Protein AF-A0A533YFS5-F1 (afdb_monomer_lite)

Sequence (156 aa):
MRLSAASTLSLLLALLLWGCVQDVYQQRAGTMKTYVRAFYDHLEADRVTAAVLENEQIEALARDMEAGIRRRAHQTATNQVDRDWMQVKSANETAAENWLALAKYFVLKKQYEQARGTYQRVLATYNGATYQTYTDRARIGLQDLDMILSPSKSPS

Secondary structure (DSSP, 8-state):
----HHHHHHHHHHHHHHHHHHHHHHHHHHHHHHHHHHHHHHHHTT-HHHHHHHHHHHHHHHHHHHHHHHHHTTTS-HHHHHHHHHHHHHHHHHHHHHHHHHHHHHHHTT-HHHHHHHHHHHHHHS-SGGGHHHHHHHHHHHHHHHHHHS------

Radius of gyration: 22.24 Å; chains: 1; bounding box: 40×33×92 Å

Structure (mmCIF, N/CA/C/O backbone):
data_AF-A0A533YFS5-F1
#
_entry.id   AF-A0A533YFS5-F1
#
loop_
_atom_site.group_PDB
_atom_site.id
_atom_site.type_symbol
_atom_site.label_atom_id
_atom_site.label_alt_id
_atom_site.label_comp_id
_atom_site.label_asym_id
_atom_site.label_entity_id
_atom_site.label_seq_id
_atom_site.pdbx_PDB_ins_code
_atom_site.Cartn_x
_atom_site.Cartn_y
_atom_site.Cartn_z
_atom_site.occupancy
_atom_site.B_iso_or_equiv
_atom_site.auth_seq_id
_atom_site.auth_comp_id
_atom_site.auth_asym_id
_atom_site.auth_atom_id
_atom_site.pdbx_PDB_model_num
ATOM 1 N N . MET A 1 1 ? 19.090 25.697 -47.382 1.00 44.78 1 MET A N 1
ATOM 2 C CA . MET A 1 1 ? 19.496 24.321 -47.013 1.00 44.78 1 MET A CA 1
ATOM 3 C C . MET A 1 1 ? 18.367 23.375 -47.395 1.00 44.78 1 MET A C 1
ATOM 5 O O . MET A 1 1 ? 17.289 23.499 -46.833 1.00 44.78 1 MET A O 1
ATOM 9 N N . ARG A 1 2 ? 18.555 22.510 -48.402 1.00 47.62 2 ARG A N 1
ATOM 10 C CA . ARG A 1 2 ? 17.566 21.480 -48.767 1.00 47.62 2 ARG A CA 1
ATOM 11 C C . ARG A 1 2 ? 17.894 20.222 -47.965 1.00 47.62 2 ARG A C 1
ATOM 13 O O . ARG A 1 2 ? 18.932 19.614 -48.200 1.00 47.62 2 ARG A O 1
ATOM 20 N N . LEU A 1 3 ? 17.058 19.890 -46.983 1.00 53.78 3 LEU A N 1
ATOM 21 C CA . LEU A 1 3 ? 17.146 18.611 -46.278 1.00 53.78 3 LEU A CA 1
ATOM 22 C C . LEU A 1 3 ? 16.853 17.493 -47.285 1.00 53.78 3 LEU A C 1
ATOM 24 O O . LEU A 1 3 ? 15.874 17.571 -48.026 1.00 53.78 3 LEU A O 1
ATOM 28 N N . SER A 1 4 ? 17.732 16.493 -47.358 1.00 57.75 4 SER A N 1
ATOM 29 C CA . SER A 1 4 ? 17.532 15.348 -48.250 1.00 57.75 4 SER A CA 1
ATOM 30 C C . SER A 1 4 ? 16.346 14.502 -47.772 1.00 57.75 4 SER A C 1
ATOM 32 O O . SER A 1 4 ? 16.077 14.451 -46.570 1.00 57.75 4 SER A O 1
ATOM 34 N N . ALA A 1 5 ? 15.667 13.800 -48.685 1.00 59.38 5 ALA A N 1
ATOM 35 C CA . ALA A 1 5 ? 14.544 12.917 -48.347 1.00 59.38 5 ALA A CA 1
ATOM 36 C C . ALA A 1 5 ? 14.919 11.851 -47.291 1.00 59.38 5 ALA A C 1
ATOM 38 O O . ALA A 1 5 ? 14.101 11.486 -46.447 1.00 59.38 5 ALA A O 1
ATOM 39 N N . ALA A 1 6 ? 16.182 11.411 -47.288 1.00 58.97 6 ALA A N 1
ATOM 40 C CA . ALA A 1 6 ? 16.728 10.504 -46.281 1.00 58.97 6 ALA A CA 1
ATOM 41 C C . ALA A 1 6 ? 16.848 11.169 -44.897 1.00 58.97 6 ALA A C 1
ATOM 43 O O . ALA A 1 6 ? 16.564 10.546 -43.879 1.00 58.97 6 ALA A O 1
ATOM 44 N N . SER A 1 7 ? 17.203 12.456 -44.848 1.00 60.34 7 SER A N 1
ATOM 45 C CA . SER A 1 7 ? 17.297 13.232 -43.604 1.00 60.34 7 SER A CA 1
ATOM 46 C C . SER A 1 7 ? 15.920 13.512 -42.992 1.00 60.34 7 SER A C 1
ATOM 48 O O . SER A 1 7 ? 15.777 13.475 -41.774 1.00 60.34 7 SER A O 1
ATOM 50 N N . THR A 1 8 ? 14.894 13.746 -43.818 1.00 61.00 8 THR A N 1
ATOM 51 C CA . THR A 1 8 ? 13.507 13.910 -43.349 1.00 61.00 8 THR A CA 1
ATOM 52 C C . THR A 1 8 ? 12.898 12.597 -42.860 1.00 61.00 8 THR A C 1
ATOM 54 O O . THR A 1 8 ? 12.193 12.597 -41.854 1.00 61.00 8 THR A O 1
ATOM 57 N N . LEU A 1 9 ? 13.207 11.471 -43.516 1.00 60.56 9 LEU A N 1
ATOM 58 C CA . LEU A 1 9 ? 12.701 10.152 -43.128 1.00 60.56 9 LEU A CA 1
ATOM 59 C C . LEU A 1 9 ? 13.298 9.684 -41.789 1.00 60.56 9 LEU A C 1
ATOM 61 O O . LEU A 1 9 ? 12.562 9.210 -40.928 1.00 60.56 9 LEU A O 1
ATOM 65 N N . SER A 1 10 ? 14.599 9.898 -41.570 1.00 63.56 10 SER A N 1
ATOM 66 C CA . SER A 1 10 ? 15.263 9.577 -40.297 1.00 63.56 10 SER A CA 1
ATOM 67 C C . SER A 1 10 ? 14.766 10.434 -39.129 1.00 63.56 10 SER A C 1
ATOM 69 O O . SER A 1 10 ? 14.645 9.936 -38.012 1.00 63.56 10 SER A O 1
ATOM 71 N N . LEU A 1 11 ? 14.437 11.709 -39.373 1.00 64.44 11 LEU A N 1
ATOM 72 C CA . LEU A 1 11 ? 13.893 12.601 -38.344 1.00 64.44 11 LEU A CA 1
ATOM 73 C C . LEU A 1 11 ? 12.454 12.215 -37.957 1.00 64.44 11 LEU A C 1
ATOM 75 O O . LEU A 1 11 ? 12.116 12.207 -36.776 1.00 64.44 11 LEU A O 1
ATOM 79 N N . LEU A 1 12 ? 11.628 11.835 -38.938 1.00 62.66 12 LEU A N 1
ATOM 80 C CA . LEU A 1 12 ? 10.276 11.314 -38.704 1.00 62.66 12 LEU A CA 1
ATOM 81 C C . LEU A 1 12 ? 10.302 9.981 -37.944 1.00 62.66 12 LEU A C 1
ATOM 83 O O . LEU A 1 12 ? 9.519 9.794 -37.017 1.00 62.66 12 LEU A O 1
ATOM 87 N N . LEU A 1 13 ? 11.237 9.083 -38.272 1.00 60.00 13 LEU A N 1
ATOM 88 C CA . LEU A 1 13 ? 11.389 7.805 -37.573 1.00 60.00 13 LEU A CA 1
ATOM 89 C C . LEU A 1 13 ? 11.838 7.996 -36.111 1.00 60.00 13 LEU A C 1
ATOM 91 O O . LEU A 1 13 ? 11.324 7.328 -35.218 1.00 60.00 13 LEU A O 1
ATOM 95 N N . ALA A 1 14 ? 12.739 8.950 -35.847 1.00 60.88 14 ALA A N 1
ATOM 96 C CA . ALA A 1 14 ? 13.170 9.289 -34.489 1.00 60.88 14 ALA A CA 1
ATOM 97 C C . ALA A 1 14 ? 12.036 9.899 -33.637 1.00 60.88 14 ALA A C 1
ATOM 99 O O . ALA A 1 14 ? 11.909 9.568 -32.458 1.00 60.88 14 ALA A O 1
ATOM 100 N N . LEU A 1 15 ? 11.178 10.736 -34.234 1.00 59.28 15 LEU A N 1
ATOM 101 C CA . LEU A 1 15 ? 10.013 11.325 -33.558 1.00 59.28 15 LEU A CA 1
ATOM 102 C C . LEU A 1 15 ? 8.929 10.282 -33.237 1.00 59.28 15 LEU A C 1
ATOM 104 O O . LEU A 1 15 ? 8.324 10.343 -32.167 1.00 59.28 15 LEU A O 1
ATOM 108 N N . LEU A 1 16 ? 8.720 9.293 -34.113 1.00 57.00 16 LEU A N 1
ATOM 109 C CA . LEU A 1 16 ? 7.771 8.198 -33.875 1.00 57.00 16 LEU A CA 1
ATOM 110 C C . LEU A 1 16 ? 8.232 7.259 -32.744 1.00 57.00 16 LEU A C 1
ATOM 112 O O . LEU A 1 16 ? 7.410 6.809 -31.950 1.00 57.00 16 LEU A O 1
ATOM 116 N N . LEU A 1 17 ? 9.540 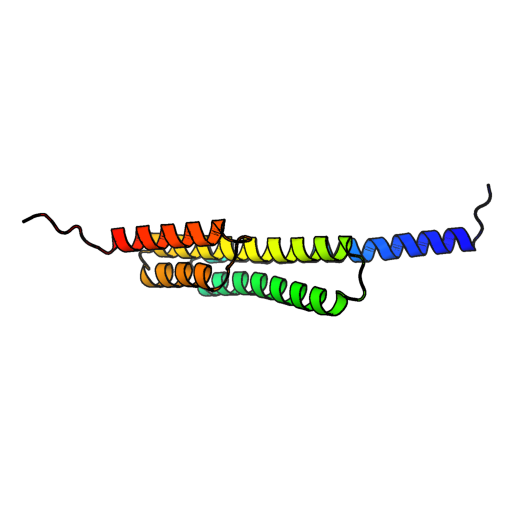7.013 -32.612 1.00 53.28 17 LEU A N 1
ATOM 117 C CA . LEU A 1 17 ? 10.096 6.160 -31.551 1.00 53.28 17 LEU A CA 1
ATOM 118 C C . LEU A 1 17 ? 10.106 6.837 -30.168 1.00 53.28 17 LEU A C 1
ATOM 120 O O . LEU A 1 17 ? 9.963 6.154 -29.153 1.00 53.28 17 LEU A O 1
ATOM 124 N N . TRP A 1 18 ? 10.227 8.169 -30.103 1.00 53.16 18 TRP A N 1
ATOM 125 C CA . TRP A 1 18 ? 10.096 8.921 -28.845 1.00 53.16 18 TRP A CA 1
ATOM 126 C C . TRP A 1 18 ? 8.660 8.951 -28.307 1.00 53.16 18 TRP A C 1
ATOM 128 O O . TRP A 1 18 ? 8.470 8.917 -27.090 1.00 53.16 18 TRP A O 1
ATOM 138 N N . GLY A 1 19 ? 7.657 8.923 -29.189 1.00 53.88 19 GLY A N 1
ATOM 139 C CA . GLY A 1 19 ? 6.249 8.817 -28.796 1.00 53.88 19 GLY A CA 1
ATOM 140 C C . GLY A 1 19 ? 5.931 7.529 -28.027 1.00 53.88 19 GLY A C 1
ATOM 141 O O . GLY A 1 19 ? 5.200 7.575 -27.041 1.00 53.88 19 GLY A O 1
ATOM 142 N N . CYS A 1 20 ? 6.538 6.396 -28.400 1.00 56.81 20 CYS A N 1
ATOM 143 C CA . CYS A 1 20 ? 6.233 5.094 -27.791 1.00 56.81 20 CYS A CA 1
ATOM 144 C C . CYS A 1 20 ? 6.704 4.942 -26.333 1.00 56.81 20 CYS A C 1
ATOM 146 O O . CYS A 1 20 ? 6.057 4.245 -25.556 1.00 56.81 20 CYS A O 1
ATOM 148 N N . VAL A 1 21 ? 7.818 5.562 -25.928 1.00 57.66 21 VAL A N 1
ATOM 149 C CA . VAL A 1 21 ? 8.335 5.420 -24.547 1.00 57.66 21 VAL A CA 1
ATOM 150 C C . VAL A 1 21 ? 7.561 6.299 -23.566 1.00 57.66 21 VAL A C 1
ATOM 152 O O . VAL A 1 21 ? 7.263 5.876 -22.449 1.00 57.66 21 VAL A O 1
ATOM 155 N N . GLN A 1 22 ? 7.214 7.518 -23.980 1.00 61.44 22 GLN A N 1
ATOM 156 C CA . GLN A 1 22 ? 6.464 8.449 -23.140 1.00 61.44 22 GLN A CA 1
ATOM 157 C C . GLN A 1 22 ? 5.026 7.962 -22.904 1.00 61.44 22 GLN A C 1
ATOM 159 O O . GLN A 1 22 ? 4.492 8.142 -21.808 1.00 61.44 22 GLN A O 1
ATOM 164 N N . ASP A 1 23 ? 4.452 7.274 -23.890 1.00 76.81 23 ASP A N 1
ATOM 165 C CA . ASP A 1 23 ? 3.136 6.643 -23.808 1.00 76.81 23 ASP A CA 1
ATOM 166 C C . ASP A 1 23 ? 3.072 5.564 -22.713 1.00 76.81 23 ASP A C 1
ATOM 168 O O . ASP A 1 23 ? 2.222 5.620 -21.826 1.00 76.81 23 ASP A O 1
ATOM 172 N N . VAL A 1 24 ? 4.059 4.660 -22.654 1.00 83.06 24 VAL A N 1
ATOM 173 C CA . VAL A 1 24 ? 4.101 3.591 -21.634 1.00 83.06 24 VAL A CA 1
ATOM 174 C C . VAL A 1 24 ? 4.145 4.153 -20.210 1.00 83.06 24 VAL A C 1
ATOM 176 O O . VAL A 1 24 ? 3.503 3.623 -19.299 1.00 83.06 24 VAL A O 1
ATOM 179 N N . TYR A 1 25 ? 4.893 5.235 -19.990 1.00 84.56 25 TYR A N 1
ATOM 180 C CA . TYR A 1 25 ? 4.975 5.854 -18.671 1.00 84.56 25 TYR A CA 1
ATOM 181 C C . TYR A 1 25 ? 3.659 6.492 -18.232 1.00 84.56 25 TYR A C 1
ATOM 183 O O . TYR A 1 25 ? 3.250 6.307 -17.082 1.00 84.56 25 TYR A O 1
ATOM 191 N N . GLN A 1 26 ? 2.986 7.195 -19.145 1.00 86.75 26 GLN A N 1
ATOM 192 C CA . GLN A 1 26 ? 1.671 7.786 -18.899 1.00 86.75 26 GLN A CA 1
ATOM 193 C C . GLN A 1 26 ? 0.607 6.707 -18.691 1.00 86.75 26 GLN A C 1
ATOM 195 O O . GLN A 1 26 ? -0.190 6.804 -17.759 1.00 86.75 26 GLN A O 1
ATOM 200 N N . GLN A 1 27 ? 0.644 5.635 -19.481 1.00 91.19 27 GLN A N 1
ATOM 201 C CA . GLN A 1 27 ? -0.264 4.501 -19.347 1.00 91.19 27 GLN A CA 1
ATOM 202 C C . GLN A 1 27 ? -0.156 3.844 -17.965 1.00 91.19 27 GLN A C 1
ATOM 204 O O . GLN A 1 27 ? -1.174 3.588 -17.319 1.00 91.19 27 GLN A O 1
ATOM 209 N N . ARG A 1 28 ? 1.065 3.599 -17.474 1.00 92.06 28 ARG A N 1
ATOM 210 C CA . ARG A 1 28 ? 1.291 3.017 -16.139 1.00 92.06 28 ARG A CA 1
ATOM 211 C C . ARG A 1 28 ? 0.802 3.934 -15.025 1.00 92.06 28 ARG A C 1
ATOM 213 O O . ARG A 1 28 ? 0.112 3.470 -14.122 1.00 92.06 28 ARG A O 1
ATOM 220 N N . ALA A 1 29 ? 1.099 5.231 -15.115 1.00 92.12 29 ALA A N 1
ATOM 221 C CA . ALA A 1 29 ? 0.607 6.213 -14.153 1.00 92.12 29 ALA A CA 1
ATOM 222 C C . ALA A 1 29 ? -0.932 6.298 -14.160 1.00 92.12 29 ALA A C 1
ATOM 224 O O . ALA A 1 29 ? -1.553 6.345 -13.100 1.00 92.12 29 ALA A O 1
ATOM 225 N N . GLY A 1 30 ? -1.556 6.254 -15.341 1.00 93.88 30 GLY A N 1
ATOM 226 C CA . GLY A 1 30 ? -3.012 6.223 -15.497 1.00 93.88 30 GLY A CA 1
ATOM 227 C C . GLY A 1 30 ? -3.649 4.949 -14.934 1.00 93.88 30 GLY A C 1
ATOM 228 O O . GLY A 1 30 ? -4.672 5.017 -14.252 1.00 93.88 30 GLY A O 1
ATOM 229 N N . THR A 1 31 ? -3.011 3.798 -15.150 1.00 94.62 31 THR A N 1
ATOM 230 C CA . THR A 1 31 ? -3.445 2.506 -14.595 1.00 94.62 31 THR A CA 1
ATOM 231 C C . THR A 1 31 ? -3.382 2.530 -13.070 1.00 94.62 31 THR A C 1
ATOM 233 O O . THR A 1 31 ? -4.381 2.270 -12.406 1.00 94.62 31 THR A O 1
ATOM 236 N N . MET A 1 32 ? -2.250 2.958 -12.504 1.00 96.19 32 MET A N 1
ATOM 237 C CA . MET A 1 32 ? -2.088 3.114 -11.057 1.00 96.19 32 MET A CA 1
ATOM 238 C C . MET A 1 32 ? -3.131 4.072 -10.469 1.00 96.19 32 MET A C 1
ATOM 240 O O . MET A 1 32 ? -3.765 3.748 -9.471 1.00 96.19 32 MET A O 1
ATOM 244 N N . LYS A 1 33 ? -3.379 5.220 -11.114 1.00 97.00 33 LYS A N 1
ATOM 245 C CA . LYS A 1 33 ? -4.419 6.171 -10.690 1.00 97.00 33 LYS A CA 1
ATOM 246 C C . LYS A 1 33 ? -5.814 5.539 -10.669 1.00 97.00 33 LYS A C 1
ATOM 248 O O . LYS A 1 33 ? -6.609 5.868 -9.792 1.00 97.00 33 LYS A O 1
ATOM 253 N N . THR A 1 34 ? -6.108 4.655 -11.620 1.00 98.00 34 THR A N 1
ATOM 254 C CA . THR A 1 34 ? -7.388 3.936 -11.685 1.00 98.00 34 THR A CA 1
ATOM 255 C C . THR A 1 34 ? -7.548 3.009 -10.484 1.00 98.00 34 THR A C 1
ATOM 257 O O . THR A 1 34 ? -8.555 3.110 -9.788 1.00 98.00 34 THR A O 1
ATOM 260 N N . TYR A 1 35 ? -6.530 2.199 -10.178 1.00 98.31 35 TYR A N 1
ATOM 261 C CA . TYR A 1 35 ? -6.548 1.310 -9.013 1.00 98.31 35 TYR A CA 1
ATOM 262 C C . TYR A 1 35 ? -6.598 2.072 -7.686 1.00 98.31 35 TYR A C 1
ATOM 264 O O . TYR A 1 35 ? -7.362 1.705 -6.803 1.00 98.31 35 TYR A O 1
ATOM 272 N N . VAL A 1 36 ? -5.864 3.183 -7.546 1.00 98.50 36 VAL A N 1
ATOM 273 C CA . VAL A 1 36 ? -5.939 4.031 -6.341 1.00 98.50 36 VAL A CA 1
ATOM 274 C C . VAL A 1 36 ? -7.345 4.587 -6.147 1.00 98.50 36 VAL A C 1
ATOM 276 O O . VAL A 1 36 ? -7.872 4.563 -5.039 1.00 98.50 36 VAL A O 1
ATOM 279 N N . ARG A 1 37 ? -7.975 5.078 -7.218 1.00 98.56 37 ARG A N 1
ATOM 280 C CA . ARG A 1 37 ? -9.348 5.576 -7.134 1.00 98.56 37 ARG A CA 1
ATOM 281 C C . ARG A 1 37 ? -10.312 4.465 -6.720 1.00 98.56 37 ARG A C 1
ATOM 283 O O . ARG A 1 37 ? -11.065 4.654 -5.774 1.00 98.56 37 ARG A O 1
ATOM 290 N N . ALA A 1 38 ? -10.249 3.313 -7.385 1.00 98.62 38 ALA A N 1
ATOM 291 C CA . ALA A 1 38 ? -11.102 2.170 -7.071 1.00 98.62 38 ALA A CA 1
ATOM 292 C C . ALA A 1 38 ? -10.885 1.664 -5.633 1.00 98.62 38 ALA A C 1
ATOM 294 O O . ALA A 1 38 ? -11.853 1.354 -4.943 1.00 98.62 38 ALA A O 1
ATOM 295 N N . PHE A 1 39 ? -9.638 1.660 -5.149 1.00 98.81 39 PHE A N 1
ATOM 296 C CA . PHE A 1 39 ? -9.296 1.337 -3.765 1.00 98.81 39 PHE A CA 1
ATOM 297 C C . PHE A 1 39 ? -10.073 2.210 -2.773 1.00 98.81 39 PHE A C 1
ATOM 299 O O . PHE A 1 39 ? -10.755 1.677 -1.895 1.00 98.81 39 PHE A O 1
ATOM 306 N N . TYR A 1 40 ? -9.996 3.537 -2.917 1.00 98.62 40 TYR A N 1
ATOM 307 C CA . TYR A 1 40 ? -10.678 4.457 -2.005 1.00 98.62 40 TYR A CA 1
ATOM 308 C C . TYR A 1 40 ? -12.202 4.391 -2.163 1.00 98.62 40 TYR A C 1
ATOM 310 O O . TYR A 1 40 ? -12.891 4.289 -1.150 1.00 98.62 40 TYR A O 1
ATOM 318 N N . ASP A 1 41 ? -12.720 4.317 -3.394 1.00 98.69 41 ASP A N 1
ATOM 319 C CA . ASP A 1 41 ? -14.157 4.155 -3.661 1.00 98.69 41 ASP A CA 1
ATOM 320 C C . ASP A 1 41 ? -14.708 2.872 -2.990 1.00 98.69 41 ASP A C 1
ATOM 322 O O . ASP A 1 41 ? -15.806 2.856 -2.426 1.00 98.69 41 ASP A O 1
ATOM 326 N N . HIS A 1 42 ? -13.946 1.772 -3.009 1.00 98.69 42 HIS A N 1
ATOM 327 C CA . HIS A 1 42 ? -14.314 0.527 -2.332 1.00 98.69 42 HIS A CA 1
ATOM 328 C C . HIS A 1 42 ? -14.209 0.612 -0.813 1.00 98.69 42 HIS A C 1
ATOM 330 O O . HIS A 1 42 ? -15.081 0.080 -0.124 1.00 98.69 42 HIS A O 1
ATOM 336 N N . LEU A 1 43 ? -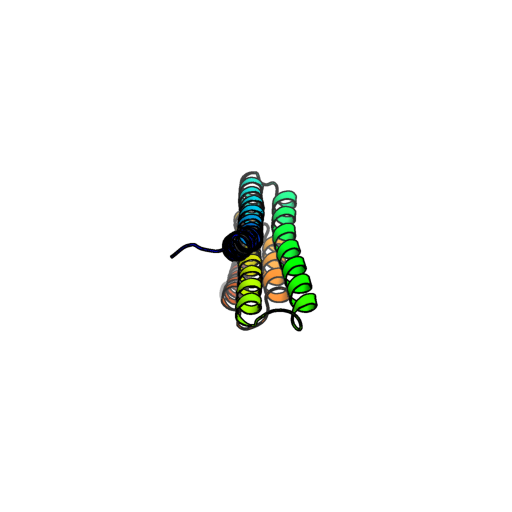13.177 1.271 -0.287 1.00 97.75 43 LEU A N 1
ATOM 337 C CA . LEU A 1 43 ? -12.997 1.431 1.153 1.00 97.75 43 LEU A CA 1
ATOM 338 C C . LEU A 1 43 ? -14.108 2.296 1.765 1.00 97.75 43 LEU A C 1
ATOM 340 O O . LEU A 1 43 ? -14.654 1.940 2.807 1.00 97.75 43 LEU A O 1
ATOM 344 N N . GLU A 1 44 ? -14.496 3.378 1.085 1.00 97.75 44 GLU A N 1
ATOM 345 C CA . GLU A 1 44 ? -15.623 4.239 1.469 1.00 97.75 44 GLU A CA 1
ATOM 346 C C . GLU A 1 44 ? -16.965 3.494 1.443 1.00 97.75 44 GLU A C 1
ATOM 348 O O . GLU A 1 44 ? -17.836 3.747 2.273 1.00 97.75 44 GLU A O 1
ATOM 353 N N . ALA A 1 45 ? -17.117 2.531 0.531 1.00 98.38 45 ALA A N 1
ATOM 354 C CA . ALA A 1 45 ? -18.299 1.678 0.426 1.00 98.38 45 ALA A CA 1
ATOM 355 C C . ALA A 1 45 ? -18.267 0.438 1.347 1.00 98.38 45 ALA A C 1
ATOM 357 O O . ALA A 1 45 ? -19.073 -0.475 1.151 1.00 98.38 45 ALA A O 1
ATOM 358 N N . ASP A 1 46 ? -17.331 0.361 2.303 1.00 98.25 46 ASP A N 1
ATOM 359 C CA . ASP A 1 46 ? -17.097 -0.792 3.189 1.00 98.25 46 ASP A CA 1
ATOM 360 C C . ASP A 1 46 ? -16.831 -2.125 2.433 1.00 98.25 46 ASP A C 1
ATOM 362 O O . ASP A 1 46 ? -16.981 -3.223 2.975 1.00 98.25 46 ASP A O 1
ATOM 366 N N . ARG A 1 47 ? -16.377 -2.061 1.173 1.00 98.62 47 ARG A N 1
ATOM 367 C CA . ARG A 1 47 ? -16.032 -3.221 0.326 1.00 98.62 47 ARG A CA 1
ATOM 368 C C . ARG A 1 47 ? -14.554 -3.577 0.459 1.00 98.62 47 ARG A C 1
ATOM 370 O O . ARG A 1 47 ? -13.793 -3.539 -0.506 1.00 98.62 47 ARG A O 1
ATOM 377 N N . VAL A 1 48 ? -14.162 -3.964 1.669 1.00 98.50 48 VAL A N 1
ATOM 378 C CA . VAL A 1 48 ? -12.764 -4.224 2.053 1.00 98.50 48 VAL A CA 1
ATOM 379 C C . VAL A 1 48 ? -12.047 -5.186 1.102 1.00 98.50 48 VAL A C 1
ATOM 381 O O . VAL A 1 48 ? -10.952 -4.879 0.650 1.00 98.50 48 VAL A O 1
ATOM 384 N N . THR A 1 49 ? -12.651 -6.325 0.755 1.00 98.38 49 THR A N 1
ATOM 385 C CA . THR A 1 49 ? -12.018 -7.309 -0.142 1.00 98.38 49 THR A CA 1
ATOM 386 C C . THR A 1 49 ? -11.732 -6.737 -1.529 1.00 98.38 49 THR A C 1
ATOM 388 O O . THR A 1 49 ? -10.693 -7.036 -2.109 1.00 98.38 49 THR A O 1
ATOM 391 N N . ALA A 1 50 ? -12.625 -5.892 -2.051 1.00 98.62 50 ALA A N 1
ATOM 392 C CA . ALA A 1 50 ? -12.410 -5.242 -3.336 1.00 98.62 50 ALA A CA 1
ATOM 393 C C . ALA A 1 50 ? -11.281 -4.205 -3.234 1.00 98.62 50 ALA A C 1
ATOM 395 O O . ALA A 1 50 ? -10.384 -4.211 -4.066 1.00 98.62 50 ALA A O 1
ATOM 396 N N . ALA A 1 51 ? -11.251 -3.397 -2.167 1.00 98.75 51 ALA A N 1
ATOM 397 C CA . ALA A 1 51 ? -10.147 -2.466 -1.924 1.00 98.75 51 ALA A CA 1
ATOM 398 C C . ALA A 1 51 ? -8.791 -3.198 -1.833 1.00 98.75 51 ALA A C 1
ATOM 400 O O . ALA A 1 51 ? -7.836 -2.823 -2.505 1.00 98.75 51 ALA A O 1
ATOM 401 N N . VAL A 1 52 ? -8.711 -4.290 -1.066 1.00 98.75 52 VAL A N 1
ATOM 402 C CA . VAL A 1 52 ? -7.512 -5.146 -0.974 1.00 98.75 52 VAL A CA 1
ATOM 403 C C . VAL A 1 52 ? -7.038 -5.574 -2.366 1.00 98.75 52 VAL A C 1
ATOM 405 O O . VAL A 1 52 ? -5.864 -5.386 -2.683 1.00 98.75 52 VAL A O 1
ATOM 408 N N . LEU A 1 53 ? -7.950 -6.077 -3.205 1.00 98.69 53 LEU A N 1
ATOM 409 C CA . LEU A 1 53 ? -7.629 -6.527 -4.559 1.00 98.69 53 LEU A CA 1
ATOM 410 C C . LEU A 1 53 ? -7.065 -5.393 -5.427 1.00 98.69 53 LEU A C 1
ATOM 412 O O . LEU A 1 53 ? -6.051 -5.594 -6.092 1.00 98.69 53 LEU A O 1
ATOM 416 N N . GLU A 1 54 ? -7.668 -4.202 -5.398 1.00 98.69 54 GLU A N 1
ATOM 417 C CA . GLU A 1 54 ? -7.165 -3.049 -6.161 1.00 98.69 54 GLU A CA 1
ATOM 418 C C . GLU A 1 54 ? -5.740 -2.665 -5.740 1.00 98.69 54 GLU A C 1
ATOM 420 O O . GLU A 1 54 ? -4.894 -2.351 -6.581 1.00 98.69 54 GLU A O 1
ATOM 425 N N . ASN A 1 55 ? -5.423 -2.749 -4.445 1.00 98.75 55 ASN A N 1
ATOM 426 C CA . ASN A 1 55 ? -4.069 -2.463 -3.982 1.00 98.75 55 ASN A CA 1
ATOM 427 C C . ASN A 1 55 ? -3.059 -3.545 -4.395 1.00 98.75 55 ASN A C 1
ATOM 429 O O . ASN A 1 55 ? -1.920 -3.241 -4.752 1.00 98.75 55 ASN A O 1
ATOM 433 N N . GLU A 1 56 ? -3.476 -4.811 -4.400 1.00 98.62 56 GLU A N 1
ATOM 434 C CA . GLU A 1 56 ? -2.655 -5.917 -4.900 1.00 98.62 56 GLU A CA 1
ATOM 435 C C . GLU A 1 56 ? -2.357 -5.784 -6.402 1.00 98.62 56 GLU A C 1
ATOM 437 O O . GLU A 1 56 ? -1.267 -6.177 -6.830 1.00 98.62 56 GLU A O 1
ATOM 442 N N . GLN A 1 57 ? -3.254 -5.174 -7.191 1.00 98.62 57 GLN A N 1
ATOM 443 C CA . GLN A 1 57 ? -2.983 -4.847 -8.598 1.00 98.62 57 GLN A CA 1
ATOM 444 C C . GLN A 1 57 ? -1.883 -3.787 -8.752 1.00 98.62 57 GLN A C 1
ATOM 446 O O . GLN A 1 57 ? -1.071 -3.874 -9.676 1.00 98.62 57 GLN A O 1
ATOM 451 N N . ILE A 1 58 ? -1.791 -2.818 -7.835 1.00 98.56 58 ILE A N 1
ATOM 452 C CA . ILE A 1 58 ? -0.689 -1.840 -7.821 1.00 98.56 58 ILE A CA 1
ATOM 453 C C . ILE A 1 58 ? 0.640 -2.543 -7.514 1.00 98.56 58 ILE A C 1
ATOM 455 O O . ILE A 1 58 ? 1.636 -2.313 -8.203 1.00 98.56 58 ILE A O 1
ATOM 459 N N . GLU A 1 59 ? 0.660 -3.448 -6.532 1.00 98.38 59 GLU A N 1
ATOM 460 C CA . GLU A 1 59 ? 1.858 -4.242 -6.232 1.00 98.38 59 GLU A CA 1
ATOM 461 C C . GLU A 1 59 ? 2.239 -5.175 -7.395 1.00 98.38 59 GLU A C 1
ATOM 463 O O . GLU A 1 59 ? 3.423 -5.369 -7.675 1.00 98.38 59 GLU A O 1
ATOM 468 N N . ALA A 1 60 ? 1.258 -5.752 -8.097 1.00 98.19 60 ALA A N 1
ATOM 469 C CA . ALA A 1 60 ? 1.500 -6.575 -9.280 1.00 98.19 60 ALA A CA 1
ATOM 470 C C . ALA A 1 60 ? 2.134 -5.752 -10.408 1.00 98.19 60 ALA A C 1
ATOM 472 O O . ALA A 1 60 ? 3.151 -6.165 -10.965 1.00 98.19 60 ALA A O 1
ATOM 473 N N . LEU A 1 61 ? 1.616 -4.546 -10.658 1.00 97.12 61 LEU A N 1
ATOM 474 C CA . LEU A 1 61 ? 2.198 -3.610 -11.615 1.00 97.12 61 LEU A CA 1
ATOM 475 C C . LEU A 1 61 ? 3.657 -3.271 -11.261 1.00 97.12 61 LEU A C 1
ATOM 477 O O . LEU A 1 61 ? 4.513 -3.246 -12.147 1.00 97.12 61 LEU A O 1
ATOM 481 N N . ALA A 1 62 ? 3.966 -3.052 -9.978 1.00 96.94 62 ALA A N 1
ATOM 482 C CA . ALA A 1 62 ? 5.334 -2.812 -9.517 1.00 96.94 62 ALA A CA 1
ATOM 483 C C . ALA A 1 62 ? 6.265 -4.003 -9.807 1.00 96.94 62 ALA A C 1
ATOM 485 O O . ALA A 1 62 ? 7.351 -3.814 -10.364 1.00 96.94 62 ALA A O 1
ATOM 486 N N . ARG A 1 63 ? 5.818 -5.229 -9.498 1.00 96.75 63 ARG A N 1
ATOM 487 C CA . ARG A 1 63 ? 6.568 -6.470 -9.764 1.00 96.75 63 ARG A CA 1
ATOM 488 C C . ARG A 1 63 ? 6.815 -6.690 -11.256 1.00 96.75 63 ARG A C 1
ATOM 490 O O . ARG A 1 63 ? 7.930 -7.039 -11.645 1.00 96.75 63 ARG A O 1
ATOM 497 N N . ASP A 1 64 ? 5.816 -6.436 -12.097 1.00 95.31 64 ASP A N 1
ATOM 498 C CA . ASP A 1 64 ? 5.940 -6.578 -13.551 1.00 95.31 64 ASP A CA 1
ATOM 499 C C . ASP A 1 64 ? 6.942 -5.579 -14.138 1.00 95.31 64 ASP A C 1
ATOM 501 O O . ASP A 1 64 ? 7.769 -5.934 -14.990 1.00 95.31 64 ASP A O 1
ATOM 505 N N . MET A 1 65 ? 6.910 -4.331 -13.658 1.00 93.94 65 MET A N 1
ATOM 506 C CA . MET A 1 65 ? 7.890 -3.312 -14.031 1.00 93.94 65 MET A CA 1
ATOM 507 C C . MET A 1 65 ? 9.302 -3.731 -13.620 1.00 93.94 65 MET A C 1
ATOM 509 O O . MET A 1 65 ? 10.201 -3.722 -14.462 1.00 93.94 65 MET A O 1
ATOM 513 N N . GLU A 1 66 ? 9.493 -4.166 -12.375 1.00 94.38 66 GLU A N 1
ATOM 514 C CA . GLU A 1 66 ? 10.782 -4.637 -11.867 1.00 94.38 66 GLU A CA 1
ATOM 515 C C . GLU A 1 66 ? 11.332 -5.819 -12.683 1.00 94.38 66 GLU A C 1
ATOM 517 O O . GLU A 1 66 ? 12.485 -5.795 -13.129 1.00 94.38 66 GLU A O 1
ATOM 522 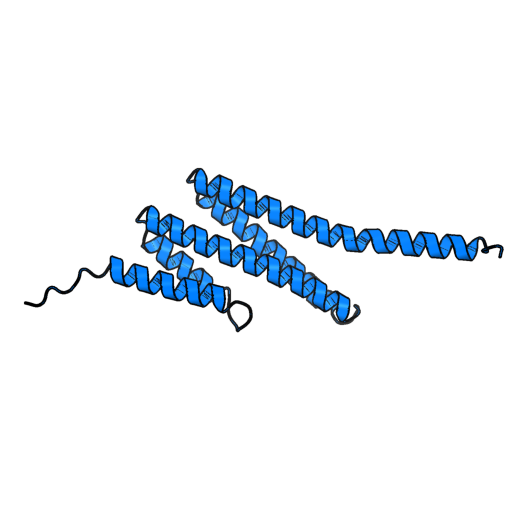N N . ALA A 1 67 ? 10.505 -6.831 -12.951 1.00 93.44 67 ALA A N 1
ATOM 523 C CA . ALA A 1 67 ? 10.884 -7.969 -13.786 1.00 93.44 67 ALA A CA 1
ATOM 524 C C . ALA A 1 67 ? 11.240 -7.533 -15.219 1.00 93.44 67 ALA A C 1
ATOM 526 O O . ALA A 1 67 ? 12.132 -8.101 -15.858 1.00 93.44 67 ALA A O 1
ATOM 527 N N . GLY A 1 68 ? 10.557 -6.515 -15.748 1.00 90.75 68 GLY A N 1
ATOM 528 C CA . GLY A 1 68 ? 10.882 -5.890 -17.028 1.00 90.75 68 GLY A CA 1
ATOM 529 C C . GLY A 1 68 ? 12.247 -5.199 -17.029 1.00 90.75 68 GLY A C 1
ATOM 530 O O . GLY A 1 68 ? 13.016 -5.389 -17.972 1.00 90.75 68 GLY A O 1
ATOM 531 N N . ILE A 1 69 ? 12.563 -4.435 -15.980 1.00 90.94 69 ILE A N 1
ATOM 532 C CA . ILE A 1 69 ? 13.850 -3.740 -15.831 1.00 90.94 69 ILE A CA 1
ATOM 533 C C . ILE A 1 69 ? 14.990 -4.751 -15.749 1.00 90.94 69 ILE A C 1
ATOM 535 O O . ILE A 1 69 ? 15.938 -4.665 -16.526 1.00 90.94 69 ILE A O 1
ATOM 539 N N . ARG A 1 70 ? 14.873 -5.754 -14.867 1.00 89.81 70 ARG A N 1
ATOM 540 C CA . ARG A 1 70 ? 15.906 -6.785 -14.669 1.00 89.81 70 ARG A CA 1
ATOM 541 C C . ARG A 1 70 ? 16.231 -7.531 -15.967 1.00 89.81 70 ARG A C 1
ATOM 543 O O . ARG A 1 70 ? 17.401 -7.757 -16.254 1.00 89.81 70 ARG A O 1
ATOM 550 N N . ARG A 1 71 ? 15.223 -7.840 -16.796 1.00 88.19 71 ARG A N 1
ATOM 551 C CA . ARG A 1 71 ? 15.423 -8.483 -18.112 1.00 88.19 71 ARG A CA 1
ATOM 552 C C . ARG A 1 71 ? 16.199 -7.618 -19.110 1.00 88.19 71 ARG A C 1
ATOM 554 O O . ARG A 1 71 ? 16.894 -8.167 -19.958 1.00 88.19 71 ARG A O 1
ATOM 561 N N . ARG A 1 72 ? 16.086 -6.289 -19.025 1.00 83.94 72 ARG A N 1
ATOM 562 C CA . ARG A 1 72 ? 16.695 -5.341 -19.977 1.00 83.94 72 ARG A CA 1
ATOM 563 C C . ARG A 1 72 ? 17.911 -4.596 -19.427 1.00 83.94 72 ARG A C 1
ATOM 565 O O . ARG A 1 72 ? 18.474 -3.770 -20.145 1.00 83.94 72 ARG A O 1
ATOM 572 N N . ALA A 1 73 ? 18.324 -4.869 -18.189 1.00 72.75 73 ALA A N 1
ATOM 573 C CA . ALA A 1 73 ? 19.363 -4.112 -17.488 1.00 72.75 73 ALA A CA 1
ATOM 574 C C . ALA A 1 73 ? 20.714 -4.095 -18.230 1.00 72.75 73 ALA A C 1
ATOM 576 O O . ALA A 1 73 ? 21.438 -3.111 -18.157 1.00 72.75 73 ALA A O 1
ATOM 577 N N . HIS A 1 74 ? 21.025 -5.135 -19.011 1.00 70.88 74 HIS A N 1
ATOM 578 C CA . HIS A 1 74 ? 22.243 -5.196 -19.832 1.00 70.88 74 HIS A CA 1
ATOM 579 C C . HIS A 1 74 ? 22.104 -4.559 -21.227 1.00 70.88 74 HIS A C 1
ATOM 581 O O . HIS A 1 74 ? 23.081 -4.488 -21.964 1.00 70.88 74 HIS A O 1
ATOM 587 N N . GLN A 1 75 ? 20.900 -4.129 -21.615 1.00 69.50 75 GLN A N 1
ATOM 588 C CA . GLN A 1 75 ? 20.564 -3.689 -22.978 1.00 69.50 75 GLN A CA 1
ATOM 589 C C . GLN A 1 75 ? 20.166 -2.208 -23.060 1.00 69.50 75 GLN A C 1
ATOM 591 O O . GLN A 1 75 ? 19.964 -1.691 -24.156 1.00 69.50 75 GLN A O 1
ATOM 596 N N . THR A 1 76 ? 20.016 -1.523 -21.922 1.00 72.25 76 THR A N 1
ATOM 597 C CA . THR A 1 76 ? 19.403 -0.187 -21.852 1.00 72.25 76 THR A CA 1
ATOM 598 C C . THR A 1 76 ? 20.357 0.828 -21.220 1.00 72.25 76 THR A C 1
ATOM 600 O O . THR A 1 76 ? 21.098 0.493 -20.301 1.00 72.25 76 THR A O 1
ATOM 603 N N . ALA A 1 77 ? 20.328 2.080 -21.688 1.00 73.19 77 ALA A N 1
ATOM 604 C CA . ALA A 1 77 ? 21.114 3.170 -21.105 1.00 73.19 77 ALA A CA 1
ATOM 605 C C . ALA A 1 77 ? 20.756 3.418 -19.624 1.00 73.19 77 ALA A C 1
ATOM 607 O O . ALA A 1 77 ? 19.578 3.407 -19.260 1.00 73.19 77 ALA A O 1
ATOM 608 N N . THR A 1 78 ? 21.758 3.723 -18.794 1.00 74.00 78 THR A N 1
ATOM 609 C CA . THR A 1 78 ? 21.630 3.889 -17.332 1.00 74.00 78 THR A CA 1
ATOM 610 C C . THR A 1 78 ? 20.508 4.853 -16.924 1.00 74.00 78 THR A C 1
ATOM 612 O O . THR A 1 78 ? 19.644 4.483 -16.139 1.00 74.00 78 THR A O 1
ATOM 615 N N . ASN A 1 79 ? 20.411 6.029 -17.557 1.00 74.56 79 ASN A N 1
ATOM 616 C CA . ASN A 1 79 ? 19.385 7.033 -17.222 1.00 74.56 79 ASN A CA 1
ATOM 617 C C . ASN A 1 79 ? 17.939 6.543 -17.442 1.00 74.56 79 ASN A C 1
ATOM 619 O O . ASN A 1 79 ? 17.004 7.029 -16.809 1.00 74.56 79 ASN A O 1
ATOM 623 N N . GLN A 1 80 ? 17.729 5.616 -18.380 1.00 76.69 80 GLN A N 1
ATOM 624 C CA . GLN A 1 80 ? 16.414 5.034 -18.647 1.00 76.69 80 GLN A CA 1
ATOM 625 C C . GLN A 1 80 ? 16.062 3.976 -17.592 1.00 76.69 80 GLN A C 1
ATOM 627 O O . GLN A 1 80 ? 14.913 3.903 -17.164 1.00 76.69 80 GLN A O 1
ATOM 632 N N . VAL A 1 81 ? 17.055 3.209 -17.135 1.00 81.75 81 VAL A N 1
ATOM 633 C CA . VAL A 1 81 ? 16.906 2.248 -16.034 1.00 81.75 81 VAL A CA 1
ATOM 634 C C . VAL A 1 81 ? 16.545 2.971 -14.732 1.00 81.75 81 VAL A C 1
ATOM 636 O O . VAL A 1 81 ? 15.631 2.533 -14.037 1.00 81.75 81 VAL A O 1
ATOM 639 N N . ASP A 1 82 ? 17.162 4.121 -14.449 1.00 86.19 82 ASP A N 1
ATOM 640 C CA . ASP A 1 82 ? 16.847 4.931 -13.261 1.00 86.19 82 ASP A CA 1
ATOM 641 C C . ASP A 1 82 ? 15.399 5.446 -13.269 1.00 86.19 82 ASP A C 1
ATOM 643 O O . ASP A 1 82 ? 14.694 5.377 -12.258 1.00 86.19 82 ASP A O 1
ATOM 647 N N . ARG A 1 83 ? 14.910 5.919 -14.425 1.00 86.38 83 ARG A N 1
ATOM 648 C CA . ARG A 1 83 ? 13.508 6.345 -14.571 1.00 86.38 83 ARG A CA 1
ATOM 649 C C . ARG A 1 83 ? 12.526 5.192 -14.406 1.00 86.38 83 ARG A C 1
ATOM 651 O O . ARG A 1 83 ? 11.490 5.375 -13.769 1.00 86.38 83 ARG A O 1
ATOM 658 N N . ASP A 1 84 ? 12.841 4.021 -14.951 1.00 89.50 84 ASP A N 1
ATOM 659 C CA . ASP A 1 84 ? 11.999 2.838 -14.778 1.00 89.50 84 ASP A CA 1
ATOM 660 C C . ASP A 1 84 ? 11.927 2.437 -13.290 1.00 89.50 84 ASP A C 1
ATOM 662 O O . ASP A 1 84 ? 10.838 2.177 -12.772 1.00 89.50 84 ASP A O 1
ATOM 666 N N . TRP A 1 85 ? 13.054 2.467 -12.568 1.00 92.88 85 TRP A N 1
ATOM 667 C CA . TRP A 1 85 ? 13.081 2.210 -11.122 1.00 92.88 85 TRP A CA 1
ATOM 668 C C . TRP A 1 85 ? 12.302 3.249 -10.314 1.00 92.88 85 TRP A C 1
ATOM 670 O O . TRP A 1 85 ? 11.656 2.894 -9.327 1.00 92.88 85 TRP A O 1
ATOM 680 N N . MET A 1 86 ? 12.290 4.514 -10.741 1.00 93.19 86 MET A N 1
ATOM 681 C CA . MET A 1 86 ? 11.463 5.548 -10.113 1.00 93.19 86 MET A CA 1
ATOM 682 C C . MET A 1 86 ? 9.962 5.224 -10.214 1.00 93.19 86 MET A C 1
ATOM 684 O O . MET A 1 86 ? 9.223 5.469 -9.261 1.00 93.19 86 MET A O 1
ATOM 688 N N . GLN A 1 87 ? 9.500 4.630 -11.320 1.00 94.19 87 GLN A N 1
ATOM 689 C CA . GLN A 1 87 ? 8.105 4.188 -11.433 1.00 94.19 87 GLN A CA 1
ATOM 690 C C . GLN A 1 87 ? 7.786 3.002 -10.520 1.00 94.19 87 GLN A C 1
ATOM 692 O O . GLN A 1 87 ? 6.726 2.988 -9.897 1.00 94.19 87 GLN A O 1
ATOM 697 N N . VAL A 1 88 ? 8.705 2.036 -10.405 1.00 96.31 88 VAL A N 1
ATOM 698 C CA . VAL A 1 88 ? 8.580 0.917 -9.452 1.00 96.31 88 VAL A CA 1
ATOM 699 C C . VAL A 1 88 ? 8.457 1.449 -8.030 1.00 96.31 88 VAL A C 1
ATOM 701 O O . VAL A 1 88 ? 7.538 1.069 -7.305 1.00 96.31 88 VAL A O 1
ATOM 704 N N . LYS A 1 89 ? 9.343 2.378 -7.654 1.00 96.06 89 LYS A N 1
ATOM 705 C CA . LYS A 1 89 ? 9.306 3.043 -6.351 1.00 96.06 89 LYS A CA 1
ATOM 706 C C . LYS A 1 89 ? 7.953 3.715 -6.119 1.00 96.06 89 LYS A C 1
ATOM 708 O O . LYS A 1 89 ? 7.327 3.442 -5.105 1.00 96.06 89 LYS A O 1
ATOM 713 N N . SER A 1 90 ? 7.470 4.511 -7.073 1.00 96.25 90 SER A N 1
ATOM 714 C CA . SER A 1 90 ? 6.179 5.203 -6.956 1.00 96.25 90 SER A CA 1
ATOM 715 C C . SER A 1 90 ? 4.998 4.244 -6.771 1.00 96.25 90 SER A C 1
ATOM 717 O O . SER A 1 90 ? 4.123 4.516 -5.946 1.00 96.25 90 SER A O 1
ATOM 719 N N . ALA A 1 91 ? 4.979 3.113 -7.482 1.00 97.81 91 ALA A N 1
ATOM 720 C CA . ALA A 1 91 ? 3.935 2.103 -7.323 1.00 97.81 91 ALA A CA 1
ATOM 721 C C . ALA A 1 91 ? 3.983 1.437 -5.938 1.00 97.81 91 ALA A C 1
ATOM 723 O O . ALA A 1 91 ? 2.955 1.342 -5.271 1.00 97.81 91 ALA A O 1
ATOM 724 N N . ASN A 1 92 ? 5.172 1.057 -5.460 1.00 98.31 92 ASN A N 1
ATOM 725 C CA . ASN A 1 92 ? 5.342 0.486 -4.121 1.00 98.31 92 ASN A CA 1
ATOM 726 C C . ASN A 1 92 ? 4.985 1.481 -3.006 1.00 98.31 92 ASN A C 1
ATOM 728 O O . ASN A 1 92 ? 4.309 1.115 -2.051 1.00 98.31 92 ASN A O 1
ATOM 732 N N . GLU A 1 93 ? 5.394 2.744 -3.134 1.00 98.00 93 GLU A N 1
ATOM 733 C CA . GLU A 1 93 ? 5.044 3.813 -2.189 1.00 98.00 93 GLU A CA 1
ATOM 734 C C . GLU A 1 93 ? 3.529 4.035 -2.119 1.00 98.00 93 GLU A C 1
ATOM 736 O O . GLU A 1 93 ? 2.963 4.173 -1.035 1.00 98.00 93 GLU A O 1
ATOM 741 N N . THR A 1 94 ? 2.860 3.997 -3.272 1.00 98.44 94 THR A N 1
ATOM 742 C CA . THR A 1 94 ? 1.398 4.095 -3.361 1.00 98.44 94 THR A CA 1
ATOM 743 C C . THR A 1 94 ? 0.721 2.904 -2.683 1.00 98.44 94 THR A C 1
ATOM 745 O O . THR A 1 94 ? -0.196 3.085 -1.882 1.00 98.44 94 THR A O 1
ATOM 748 N N . ALA A 1 95 ? 1.193 1.685 -2.952 1.00 98.75 95 ALA A N 1
ATOM 749 C CA . ALA A 1 95 ? 0.624 0.487 -2.351 1.00 98.75 95 ALA A CA 1
ATOM 750 C C . ALA A 1 95 ? 0.824 0.440 -0.826 1.00 98.75 95 ALA A C 1
ATOM 752 O O . ALA A 1 95 ? -0.095 0.070 -0.089 1.00 98.75 95 ALA A O 1
ATOM 753 N N . ALA A 1 96 ? 1.990 0.875 -0.339 1.00 98.75 96 ALA A N 1
ATOM 754 C CA . ALA A 1 96 ? 2.268 1.009 1.087 1.00 98.75 96 ALA A CA 1
ATOM 755 C C . ALA A 1 96 ? 1.332 2.025 1.762 1.00 98.75 96 ALA A C 1
ATOM 757 O O . ALA A 1 96 ? 0.803 1.749 2.841 1.00 98.75 96 ALA A O 1
ATOM 758 N N . GLU A 1 97 ? 1.083 3.175 1.127 1.00 98.69 97 GLU A N 1
ATOM 759 C CA . GLU A 1 97 ? 0.156 4.189 1.644 1.00 98.69 97 GLU A CA 1
ATOM 760 C C . GLU A 1 97 ? -1.273 3.646 1.766 1.00 98.69 97 GLU A C 1
ATOM 762 O O . GLU A 1 97 ? -1.913 3.811 2.807 1.00 98.69 97 GLU A O 1
ATOM 767 N N . ASN A 1 98 ? -1.747 2.931 0.746 1.00 98.81 98 ASN A N 1
ATOM 768 C CA . ASN A 1 98 ? -3.065 2.301 0.752 1.00 98.81 98 ASN A CA 1
ATOM 769 C C . ASN A 1 98 ? -3.195 1.250 1.865 1.00 98.81 98 ASN A C 1
ATOM 771 O O . ASN A 1 98 ? -4.207 1.221 2.567 1.00 98.81 98 ASN A O 1
ATOM 775 N N . TRP A 1 99 ? -2.166 0.428 2.110 1.00 98.88 99 TRP A N 1
ATOM 776 C CA . TRP A 1 99 ? -2.184 -0.505 3.245 1.00 98.88 99 TRP A CA 1
ATOM 777 C C . TRP A 1 99 ? -2.270 0.217 4.591 1.00 98.88 99 TRP A C 1
ATOM 779 O O . TRP A 1 99 ? -3.031 -0.199 5.465 1.00 98.88 99 TRP A O 1
ATOM 789 N N . LEU A 1 100 ? -1.541 1.323 4.763 1.00 98.81 100 LEU A N 1
ATOM 790 C CA . LEU A 1 100 ? -1.643 2.139 5.975 1.00 98.81 100 LEU A CA 1
ATOM 791 C C . LEU A 1 100 ? -3.039 2.763 6.125 1.00 98.81 100 LEU A C 1
ATOM 793 O O . LEU A 1 100 ? -3.556 2.835 7.242 1.00 98.81 100 LEU A O 1
ATOM 797 N N . ALA A 1 101 ? -3.663 3.194 5.027 1.00 98.81 101 ALA A N 1
ATOM 798 C CA . ALA A 1 101 ? -5.035 3.696 5.032 1.00 98.81 101 ALA A CA 1
ATOM 799 C C . ALA A 1 101 ? -6.039 2.601 5.432 1.00 98.81 101 ALA A C 1
ATOM 801 O O . ALA A 1 101 ? -6.893 2.841 6.287 1.00 98.81 101 ALA A O 1
ATOM 802 N N . LEU A 1 102 ? -5.888 1.386 4.897 1.00 98.88 102 LEU A N 1
ATOM 803 C CA . LEU A 1 102 ? -6.716 0.236 5.261 1.00 98.88 102 LEU A CA 1
ATOM 804 C C . LEU A 1 102 ? -6.560 -0.136 6.743 1.00 98.88 102 LEU A C 1
ATOM 806 O O . LEU A 1 102 ? -7.553 -0.363 7.433 1.00 98.88 102 LEU A O 1
ATOM 810 N N . ALA A 1 103 ? -5.329 -0.144 7.263 1.00 98.75 103 ALA A N 1
ATOM 811 C CA . ALA A 1 103 ? -5.081 -0.409 8.677 1.00 98.75 103 ALA A CA 1
ATOM 812 C C . ALA A 1 103 ? -5.805 0.612 9.569 1.00 98.75 103 ALA A C 1
ATOM 814 O O . ALA A 1 103 ? -6.503 0.230 10.508 1.00 98.75 103 ALA A O 1
ATOM 815 N N . LYS A 1 104 ? -5.715 1.908 9.240 1.00 98.38 104 LYS A N 1
ATOM 816 C CA . LYS A 1 104 ? -6.442 2.974 9.951 1.00 98.38 104 LYS A CA 1
ATOM 817 C C . LYS A 1 104 ? -7.957 2.807 9.861 1.00 98.38 104 LYS A C 1
ATOM 819 O O . LYS A 1 104 ? -8.642 2.982 10.865 1.00 98.38 104 LYS A O 1
ATOM 824 N N . TYR A 1 105 ? -8.479 2.443 8.692 1.00 98.62 105 TYR A N 1
ATOM 825 C CA . TYR A 1 105 ? -9.897 2.132 8.520 1.00 98.62 105 TYR A CA 1
ATOM 826 C C . TYR A 1 105 ? -10.340 1.013 9.478 1.00 98.62 105 TYR A C 1
ATOM 828 O O . TYR A 1 105 ? -11.337 1.165 10.186 1.00 98.62 105 TYR A O 1
ATOM 836 N N . PHE A 1 106 ? -9.562 -0.067 9.587 1.00 98.69 106 PHE A N 1
ATOM 837 C CA . PHE A 1 106 ? -9.855 -1.146 10.530 1.00 98.69 106 PHE A CA 1
ATOM 838 C C . PHE A 1 106 ? -9.815 -0.687 11.991 1.00 98.69 106 PHE A C 1
ATOM 840 O O . PHE A 1 106 ? -10.702 -1.062 12.759 1.00 98.69 106 PHE A O 1
ATOM 847 N N . VAL A 1 107 ? -8.865 0.176 12.374 1.00 98.12 107 VAL A N 1
ATOM 848 C CA . VAL A 1 107 ? -8.845 0.794 13.715 1.00 98.12 107 VAL A CA 1
ATOM 849 C C . VAL A 1 107 ? -10.152 1.546 13.987 1.00 98.12 107 VAL A C 1
ATOM 851 O O . VAL A 1 107 ? -10.768 1.336 15.032 1.00 98.12 107 VAL A O 1
ATOM 854 N N . LEU A 1 108 ? -10.614 2.375 13.043 1.00 97.00 108 LEU A N 1
ATOM 855 C CA . LEU A 1 108 ? -11.857 3.149 13.180 1.00 97.00 108 LEU A CA 1
ATOM 856 C C . LEU A 1 108 ? -13.094 2.249 13.314 1.00 97.00 108 LEU A C 1
ATOM 858 O O . LEU A 1 108 ? -14.005 2.554 14.083 1.00 97.00 108 LEU A O 1
ATOM 862 N N . LYS A 1 109 ? -13.108 1.111 12.616 1.00 97.62 109 LYS A N 1
ATOM 863 C CA . LYS A 1 109 ? -14.163 0.089 12.710 1.00 97.62 109 LYS A CA 1
ATOM 864 C C . LYS A 1 109 ? -13.994 -0.850 13.916 1.00 97.62 109 LYS A C 1
ATOM 866 O O . LYS A 1 109 ? -14.782 -1.781 14.062 1.00 97.62 109 LYS A O 1
ATOM 871 N N . LYS A 1 110 ? -12.997 -0.616 14.782 1.00 97.50 110 LYS A N 1
ATOM 872 C CA . LYS A 1 110 ? -12.634 -1.462 15.938 1.00 97.50 110 LYS A CA 1
ATOM 873 C C . LYS A 1 110 ? -12.263 -2.906 15.565 1.00 97.50 110 LYS A C 1
ATOM 875 O O . LYS A 1 110 ? -12.350 -3.816 16.385 1.00 97.50 110 LYS A O 1
ATOM 880 N N . GLN A 1 111 ? -11.827 -3.118 14.327 1.00 97.94 111 GLN A N 1
ATOM 881 C CA . GLN A 1 111 ? -11.344 -4.392 13.793 1.00 97.94 111 GLN A CA 1
ATOM 882 C C . GLN A 1 111 ? -9.833 -4.513 14.044 1.00 97.94 111 GLN A C 1
ATOM 884 O O . GLN A 1 111 ? -9.014 -4.480 13.127 1.00 97.94 111 GLN A O 1
ATOM 889 N N . TYR A 1 112 ? -9.446 -4.563 15.321 1.00 97.62 112 TYR A N 1
ATOM 890 C CA . TYR A 1 112 ? -8.052 -4.373 15.738 1.00 97.62 112 TYR A CA 1
ATOM 891 C C . TYR A 1 112 ? -7.098 -5.478 15.267 1.00 97.62 112 TYR A C 1
ATOM 893 O O . TYR A 1 112 ? -5.954 -5.177 14.935 1.00 97.62 112 TYR A O 1
ATOM 901 N N . GLU A 1 113 ? -7.556 -6.727 15.163 1.00 97.25 113 GLU A N 1
ATOM 902 C CA . GLU A 1 113 ? -6.734 -7.829 14.639 1.00 97.25 113 GLU A CA 1
ATOM 903 C C . GLU A 1 113 ? -6.434 -7.652 13.146 1.00 97.25 113 GLU A C 1
ATOM 905 O O . GLU A 1 113 ? -5.295 -7.811 12.706 1.00 97.25 113 GLU A O 1
ATOM 910 N N . GLN A 1 114 ? -7.428 -7.226 12.364 1.00 98.44 114 GLN A N 1
ATOM 911 C CA . GLN A 1 114 ? -7.247 -6.901 10.950 1.00 98.44 114 GLN A CA 1
ATOM 912 C C . GLN A 1 114 ? -6.307 -5.701 10.774 1.00 98.44 114 GLN A C 1
ATOM 914 O O . GLN A 1 114 ? -5.424 -5.727 9.912 1.00 98.44 114 GLN A O 1
ATOM 919 N N . ALA A 1 115 ? -6.439 -4.671 11.618 1.00 98.69 115 ALA A N 1
ATOM 920 C CA . ALA A 1 115 ? -5.515 -3.539 11.634 1.00 98.69 115 ALA A CA 1
ATOM 921 C C . ALA A 1 115 ? -4.075 -3.985 11.947 1.00 98.69 115 ALA A C 1
ATOM 923 O O . ALA A 1 115 ? -3.152 -3.634 11.209 1.00 98.69 115 ALA A O 1
ATOM 924 N N . ARG A 1 116 ? -3.890 -4.808 12.993 1.00 98.62 116 ARG A N 1
ATOM 925 C CA . ARG A 1 116 ? -2.592 -5.371 13.403 1.00 98.62 116 ARG A CA 1
ATOM 926 C C . ARG A 1 116 ? -1.948 -6.146 12.254 1.00 98.62 116 ARG A C 1
ATOM 928 O O . ARG A 1 116 ? -0.810 -5.852 11.891 1.00 98.62 116 ARG A O 1
ATOM 935 N N . GLY A 1 117 ? -2.691 -7.068 11.641 1.00 98.50 117 GLY A N 1
ATOM 936 C CA . GLY A 1 117 ? -2.215 -7.847 10.497 1.00 98.50 117 GLY A CA 1
ATOM 937 C C . GLY A 1 117 ? -1.835 -6.968 9.302 1.00 98.50 117 GLY A C 1
ATOM 938 O O . GLY A 1 117 ? -0.810 -7.199 8.660 1.00 98.50 117 GLY A O 1
ATOM 939 N N . THR A 1 118 ? -2.599 -5.904 9.042 1.00 98.75 118 THR A N 1
ATOM 940 C CA . THR A 1 118 ? -2.310 -4.970 7.943 1.00 98.75 118 THR A CA 1
ATOM 941 C C . THR A 1 118 ? -1.024 -4.174 8.193 1.00 98.75 118 THR A C 1
ATOM 943 O O . THR A 1 118 ? -0.186 -4.073 7.297 1.00 98.75 118 THR A O 1
ATOM 946 N N . TYR A 1 119 ? -0.792 -3.669 9.411 1.00 98.75 119 TYR A N 1
ATOM 947 C CA . TYR A 1 119 ? 0.481 -3.017 9.746 1.00 98.75 119 TYR A CA 1
ATOM 948 C C . TYR A 1 119 ? 1.669 -3.984 9.679 1.00 98.75 119 TYR A C 1
ATOM 950 O O . TYR A 1 119 ? 2.720 -3.635 9.139 1.00 98.75 119 TYR A O 1
ATOM 958 N N . GLN A 1 120 ? 1.509 -5.216 10.171 1.00 98.50 120 GLN A N 1
ATOM 959 C CA . GLN A 1 120 ? 2.546 -6.249 10.079 1.00 98.50 120 GLN A CA 1
ATOM 960 C C . GLN A 1 120 ? 2.891 -6.587 8.625 1.00 98.50 120 GLN A C 1
ATOM 962 O O . GLN A 1 120 ? 4.069 -6.732 8.298 1.00 98.50 120 GLN A O 1
ATOM 967 N N . ARG A 1 121 ? 1.895 -6.634 7.730 1.00 98.25 121 ARG A N 1
ATOM 968 C CA . ARG A 1 121 ? 2.127 -6.795 6.289 1.00 98.25 121 ARG A CA 1
ATOM 969 C C . ARG A 1 121 ? 3.004 -5.675 5.731 1.00 98.25 121 ARG A C 1
ATOM 971 O O . ARG A 1 121 ? 3.928 -5.973 4.974 1.00 98.25 121 ARG A O 1
ATOM 978 N N . VAL A 1 122 ? 2.748 -4.414 6.099 1.00 98.56 122 VAL A N 1
ATOM 979 C CA . VAL A 1 122 ? 3.574 -3.278 5.645 1.00 98.56 122 VAL A CA 1
ATOM 980 C C . VAL A 1 122 ? 5.030 -3.471 6.070 1.00 98.56 122 VAL A C 1
ATOM 982 O O . VAL A 1 122 ? 5.926 -3.349 5.238 1.00 98.56 122 VAL A O 1
ATOM 985 N N . LEU A 1 123 ? 5.265 -3.849 7.330 1.00 98.12 123 LEU A N 1
ATOM 986 C CA . LEU A 1 123 ? 6.612 -4.121 7.847 1.00 98.12 123 LEU A CA 1
ATOM 987 C C . LEU A 1 123 ? 7.313 -5.277 7.122 1.00 98.12 123 LEU A C 1
ATOM 989 O O . LEU A 1 123 ? 8.512 -5.199 6.867 1.00 98.12 123 LEU A O 1
ATOM 993 N N . ALA A 1 124 ? 6.578 -6.343 6.798 1.00 97.56 124 ALA A N 1
ATOM 994 C CA . ALA A 1 124 ? 7.132 -7.515 6.124 1.00 97.56 124 ALA A CA 1
ATOM 995 C C . ALA A 1 124 ? 7.450 -7.256 4.641 1.00 97.56 124 ALA A C 1
ATOM 997 O O . ALA A 1 124 ? 8.404 -7.820 4.106 1.00 97.56 124 ALA A O 1
ATOM 998 N N . THR A 1 125 ? 6.654 -6.413 3.979 1.00 97.12 125 THR A N 1
ATOM 999 C CA . THR A 1 125 ? 6.721 -6.207 2.523 1.00 97.12 125 THR A CA 1
ATOM 1000 C C . THR A 1 125 ? 7.694 -5.093 2.145 1.00 97.12 125 THR A C 1
ATOM 1002 O O . THR A 1 125 ? 8.518 -5.263 1.248 1.00 97.12 125 THR A O 1
ATOM 1005 N N . TYR A 1 126 ? 7.627 -3.951 2.832 1.00 96.25 126 TYR A N 1
ATOM 1006 C CA . TYR A 1 126 ? 8.322 -2.729 2.431 1.00 96.25 126 TYR A CA 1
ATOM 1007 C C . TYR A 1 126 ? 9.587 -2.527 3.262 1.00 96.25 126 TYR A C 1
ATOM 1009 O O . TYR A 1 126 ? 9.630 -1.687 4.148 1.00 96.25 126 TYR A O 1
ATOM 1017 N N . ASN A 1 127 ? 10.626 -3.319 3.007 1.00 84.56 127 ASN A N 1
ATOM 1018 C CA . ASN A 1 127 ? 11.876 -3.251 3.768 1.00 84.56 127 ASN A CA 1
ATOM 1019 C C . ASN A 1 127 ? 12.914 -2.278 3.167 1.00 84.56 127 ASN A C 1
ATOM 1021 O O . ASN A 1 127 ? 12.813 -1.838 2.022 1.00 84.56 127 ASN A O 1
ATOM 1025 N N . GLY A 1 128 ? 13.938 -1.953 3.962 1.00 88.31 128 GLY A N 1
ATOM 1026 C CA . GLY A 1 128 ? 15.066 -1.116 3.549 1.00 88.31 128 GLY A CA 1
ATOM 1027 C C . GLY A 1 128 ? 14.824 0.392 3.668 1.00 88.31 128 GLY A C 1
ATOM 1028 O O . GLY A 1 128 ? 13.720 0.861 3.938 1.00 88.31 128 GLY A O 1
ATOM 1029 N N . ALA A 1 129 ? 15.894 1.167 3.462 1.00 90.56 129 ALA A N 1
ATOM 1030 C CA . ALA A 1 129 ? 15.881 2.622 3.641 1.00 90.56 129 ALA A CA 1
ATOM 1031 C C . ALA A 1 129 ? 14.877 3.336 2.717 1.00 90.56 129 ALA A C 1
ATOM 1033 O O . ALA A 1 129 ? 14.308 4.356 3.094 1.00 90.56 129 ALA A O 1
ATOM 1034 N N . THR A 1 130 ? 14.615 2.781 1.528 1.00 93.00 130 THR A N 1
ATOM 1035 C CA . THR A 1 130 ? 13.701 3.362 0.535 1.00 93.00 130 THR A CA 1
ATOM 1036 C C . THR A 1 130 ? 12.275 3.529 1.055 1.00 93.00 130 THR A C 1
ATOM 1038 O O . THR A 1 130 ? 11.627 4.509 0.703 1.00 93.00 130 THR A O 1
ATOM 1041 N N . TYR A 1 131 ? 11.791 2.606 1.892 1.00 96.69 131 TYR A N 1
ATOM 1042 C CA . TYR A 1 131 ? 10.406 2.603 2.376 1.00 96.69 131 TYR A CA 1
ATOM 1043 C C . TYR A 1 131 ? 10.292 2.836 3.886 1.00 96.69 131 TYR A C 1
ATOM 1045 O O . TYR A 1 131 ? 9.231 2.616 4.476 1.00 96.69 131 TYR A O 1
ATOM 1053 N N . GLN A 1 132 ? 11.371 3.317 4.512 1.00 97.25 132 GLN A N 1
ATOM 1054 C CA . GLN A 1 132 ? 11.464 3.477 5.960 1.00 97.25 132 GLN A CA 1
ATOM 1055 C C . GLN A 1 132 ? 10.279 4.266 6.537 1.00 97.25 132 GLN A C 1
ATOM 1057 O O . GLN A 1 132 ? 9.655 3.810 7.493 1.00 97.25 132 GLN A O 1
ATOM 1062 N N . THR A 1 133 ? 9.890 5.376 5.903 1.00 97.56 133 THR A N 1
ATOM 1063 C CA . THR A 1 133 ? 8.752 6.203 6.334 1.00 97.56 133 THR A CA 1
ATOM 1064 C C . THR A 1 133 ? 7.451 5.407 6.486 1.00 97.56 133 THR A C 1
ATOM 1066 O O . THR A 1 133 ? 6.701 5.631 7.437 1.00 97.56 133 THR A O 1
ATOM 1069 N N . TYR A 1 134 ? 7.176 4.453 5.593 1.00 98.31 134 TYR A N 1
ATOM 1070 C CA . TYR A 1 134 ? 5.968 3.625 5.658 1.00 98.31 134 TYR A CA 1
ATOM 1071 C C . TYR A 1 134 ? 6.058 2.592 6.779 1.00 98.31 134 TYR A C 1
ATOM 1073 O O . TYR A 1 134 ? 5.095 2.400 7.525 1.00 98.31 134 TYR A O 1
ATOM 1081 N N . THR A 1 135 ? 7.227 1.972 6.951 1.00 98.31 135 THR A N 1
ATOM 1082 C CA . THR A 1 135 ? 7.446 1.020 8.048 1.00 98.31 135 THR A CA 1
ATOM 1083 C C . THR A 1 135 ? 7.422 1.679 9.419 1.00 98.31 135 THR A C 1
ATOM 1085 O O . THR A 1 135 ? 6.876 1.109 10.360 1.00 98.31 135 THR A O 1
ATOM 1088 N N . ASP A 1 136 ? 7.935 2.901 9.544 1.00 98.31 136 ASP A N 1
ATOM 1089 C CA . ASP A 1 136 ? 7.901 3.647 10.799 1.00 98.31 136 ASP A CA 1
ATOM 1090 C C . ASP A 1 136 ? 6.462 4.002 11.173 1.00 98.31 136 ASP A C 1
ATOM 1092 O O . ASP A 1 136 ? 6.043 3.765 12.305 1.00 98.31 136 ASP A O 1
ATOM 1096 N N . ARG A 1 137 ? 5.658 4.448 10.200 1.00 98.56 137 ARG A N 1
ATOM 1097 C CA . ARG A 1 137 ? 4.218 4.670 10.393 1.00 98.56 137 ARG A CA 1
ATOM 1098 C C . ARG A 1 137 ? 3.472 3.392 10.778 1.00 98.56 137 ARG A C 1
ATOM 1100 O O . ARG A 1 137 ? 2.595 3.452 11.635 1.00 98.56 137 ARG A O 1
ATOM 1107 N N . ALA A 1 138 ? 3.816 2.247 10.186 1.00 98.62 138 ALA A N 1
ATOM 1108 C CA . ALA A 1 138 ? 3.227 0.965 10.567 1.00 98.62 138 ALA A CA 1
ATOM 1109 C C . ALA A 1 138 ? 3.610 0.551 11.997 1.00 98.62 138 ALA A C 1
ATOM 1111 O O . ALA A 1 138 ? 2.764 0.068 12.746 1.00 98.62 138 ALA A O 1
ATOM 1112 N N . ARG A 1 139 ? 4.867 0.778 12.403 1.00 98.38 139 ARG A N 1
ATOM 1113 C CA . ARG A 1 139 ? 5.342 0.491 13.764 1.00 98.38 139 ARG A CA 1
ATOM 1114 C C . ARG A 1 139 ? 4.637 1.360 14.803 1.00 98.38 139 ARG A C 1
ATOM 1116 O O . ARG A 1 139 ? 4.215 0.829 15.824 1.00 98.38 139 ARG A O 1
ATOM 1123 N N . ILE A 1 140 ? 4.470 2.651 14.520 1.00 98.19 140 ILE A N 1
ATOM 1124 C CA . ILE A 1 140 ? 3.691 3.568 15.367 1.00 98.19 140 ILE A CA 1
ATOM 1125 C C . ILE A 1 140 ? 2.242 3.076 15.475 1.00 98.19 140 ILE A C 1
ATOM 1127 O O . ILE A 1 140 ? 1.730 2.922 16.576 1.00 98.19 140 ILE A O 1
ATOM 1131 N N . GLY A 1 141 ? 1.609 2.717 14.353 1.00 98.06 141 GLY A N 1
ATOM 1132 C CA . GLY A 1 141 ? 0.241 2.191 14.362 1.00 98.06 141 GLY A CA 1
ATOM 1133 C C . GLY A 1 141 ? 0.064 0.908 15.188 1.00 98.06 141 GLY A C 1
ATOM 1134 O O . GLY A 1 141 ? -0.972 0.730 15.826 1.00 98.06 141 GLY A O 1
ATOM 1135 N N . LEU A 1 142 ? 1.071 0.028 15.224 1.00 98.12 142 LEU A N 1
ATOM 1136 C CA . LEU A 1 142 ? 1.078 -1.144 16.109 1.00 98.12 142 LEU A CA 1
ATOM 1137 C C . LEU A 1 142 ? 1.204 -0.760 17.588 1.00 98.12 142 LEU A C 1
ATOM 1139 O O . LEU A 1 142 ? 0.500 -1.330 18.416 1.00 98.12 142 LEU A O 1
ATOM 1143 N N . GLN A 1 143 ? 2.056 0.214 17.915 1.00 97.31 143 GLN A N 1
ATOM 1144 C CA . GLN A 1 143 ? 2.192 0.722 19.285 1.00 97.31 143 GLN A CA 1
ATOM 1145 C C . GLN A 1 143 ? 0.882 1.344 19.786 1.00 97.31 143 GLN A C 1
ATOM 1147 O O . GLN A 1 143 ? 0.458 1.064 20.908 1.00 97.31 143 GLN A O 1
ATOM 1152 N N . ASP A 1 144 ? 0.204 2.121 18.938 1.00 95.62 144 ASP A N 1
ATOM 1153 C CA . ASP A 1 144 ? -1.097 2.714 19.256 1.00 95.62 144 ASP A CA 1
ATOM 1154 C C . ASP A 1 144 ? -2.161 1.634 19.510 1.00 95.62 144 ASP A C 1
ATOM 1156 O O . ASP A 1 144 ? -2.934 1.727 20.464 1.00 95.62 144 ASP A O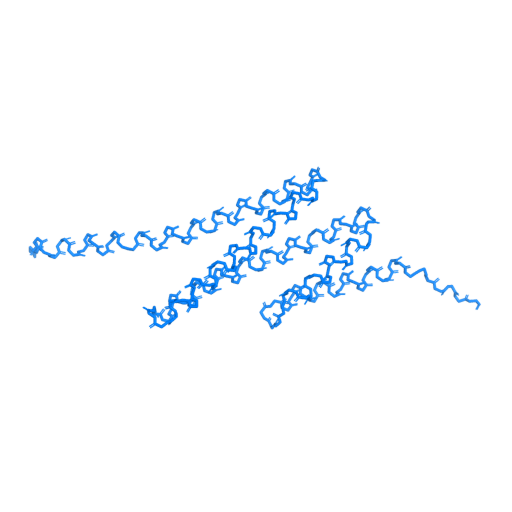 1
ATOM 1160 N N . LEU A 1 145 ? -2.183 0.573 18.691 1.00 95.19 145 LEU A N 1
ATOM 1161 C CA . LEU A 1 145 ? -3.069 -0.578 18.893 1.00 95.19 145 LEU A CA 1
ATOM 1162 C C . LEU A 1 145 ? -2.811 -1.277 20.23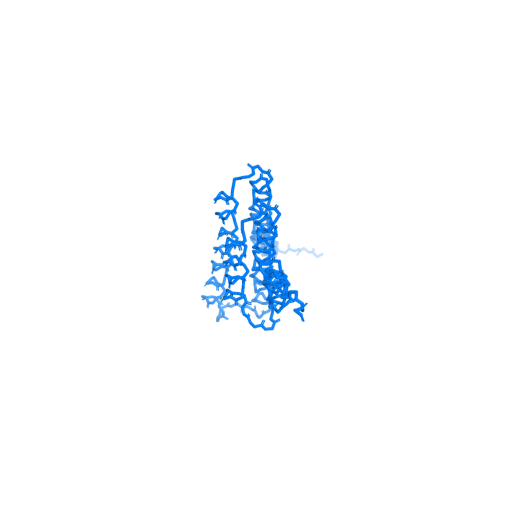1 1.00 95.19 145 LEU A C 1
ATOM 1164 O O . LEU A 1 145 ? -3.762 -1.582 20.950 1.00 95.19 145 LEU A O 1
ATOM 1168 N N . ASP A 1 146 ? -1.547 -1.524 20.575 1.00 92.81 146 ASP A N 1
ATOM 1169 C CA . ASP A 1 146 ? -1.188 -2.174 21.837 1.00 92.81 146 ASP A CA 1
ATOM 1170 C C . ASP A 1 146 ? -1.594 -1.318 23.050 1.00 92.81 146 ASP A C 1
ATOM 1172 O O . ASP A 1 146 ? -2.052 -1.864 24.057 1.00 92.81 146 ASP A O 1
ATOM 1176 N N . MET A 1 147 ? -1.510 0.013 22.942 1.00 91.06 147 MET A N 1
ATOM 1177 C CA . MET A 1 147 ? -1.992 0.942 23.969 1.00 91.06 147 MET A CA 1
ATOM 1178 C C . MET A 1 147 ? -3.522 0.916 24.114 1.00 91.06 147 MET A C 1
ATOM 1180 O O . MET A 1 147 ? -4.021 0.945 25.234 1.00 91.06 147 MET A O 1
ATOM 1184 N N . ILE A 1 148 ? -4.271 0.836 23.008 1.00 88.81 148 ILE A N 1
ATOM 1185 C CA . ILE A 1 148 ? -5.743 0.732 23.030 1.00 88.81 148 ILE A CA 1
ATOM 1186 C C . ILE A 1 148 ? -6.195 -0.589 23.668 1.00 88.81 148 ILE A C 1
ATOM 1188 O O . ILE A 1 148 ? -7.172 -0.617 24.415 1.00 88.81 148 ILE A O 1
ATOM 1192 N N . LEU A 1 149 ? -5.508 -1.688 23.345 1.00 85.75 149 LEU A N 1
ATOM 1193 C CA . LEU A 1 149 ? -5.885 -3.043 23.755 1.00 85.75 149 LEU A CA 1
ATOM 1194 C C . LEU A 1 149 ? -5.399 -3.420 25.156 1.00 85.75 149 LEU A C 1
ATOM 1196 O O . LEU A 1 149 ? -5.931 -4.358 25.747 1.00 85.75 149 LEU A O 1
ATOM 1200 N N . SER A 1 150 ? -4.409 -2.711 25.691 1.00 79.19 150 SER A N 1
ATOM 1201 C CA . SER A 1 150 ? -3.950 -2.892 27.064 1.00 79.19 150 SER A CA 1
ATOM 1202 C C . SER A 1 150 ? -4.766 -1.977 27.979 1.00 79.19 150 SER A C 1
ATOM 1204 O O . SER A 1 150 ? -4.455 -0.787 28.056 1.00 79.19 150 SER A O 1
ATOM 1206 N N . PRO A 1 151 ? -5.795 -2.466 28.702 1.00 59.38 151 PRO A N 1
ATOM 1207 C CA . PRO A 1 151 ? -6.419 -1.643 29.724 1.00 59.38 151 PRO A CA 1
ATOM 1208 C C . PRO A 1 151 ? -5.328 -1.278 30.730 1.00 59.38 151 PRO A C 1
ATOM 1210 O O . PRO A 1 151 ? -4.592 -2.149 31.203 1.00 59.38 151 PRO A O 1
ATOM 1213 N N . SER A 1 152 ? -5.184 0.019 31.006 1.00 57.00 152 SER A N 1
ATOM 1214 C CA . SER A 1 152 ? -4.270 0.543 32.015 1.00 57.00 152 SER A CA 1
ATOM 1215 C C . SER A 1 152 ? -4.324 -0.346 33.256 1.00 57.00 152 SER A C 1
ATOM 1217 O O . SER A 1 152 ? -5.394 -0.499 33.848 1.00 57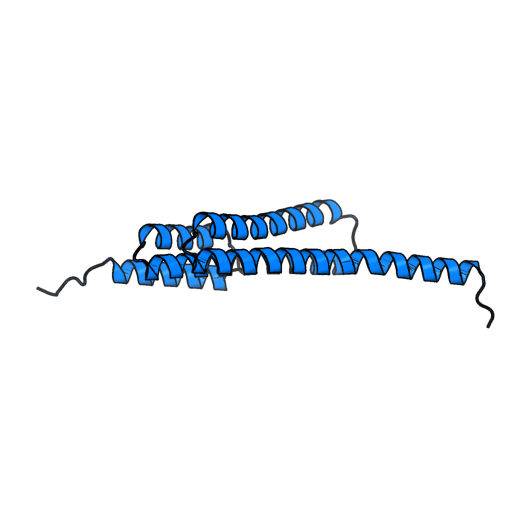.00 152 SER A O 1
ATOM 1219 N N . LYS A 1 153 ? -3.191 -0.936 33.656 1.00 52.66 153 LYS A N 1
ATOM 1220 C CA . LYS A 1 153 ? -3.051 -1.469 35.012 1.00 52.66 153 LYS A CA 1
ATOM 1221 C C . LYS A 1 153 ? -3.311 -0.297 35.952 1.00 52.66 153 LYS A C 1
ATOM 1223 O O . LYS A 1 153 ? -2.436 0.549 36.120 1.00 52.66 153 LYS A O 1
ATOM 1228 N N . SER A 1 154 ? -4.520 -0.212 36.501 1.00 43.00 154 SER A N 1
ATOM 1229 C CA . SER A 1 154 ? -4.804 0.691 37.608 1.00 43.00 154 SER A CA 1
ATOM 1230 C C . SER A 1 154 ? -3.792 0.374 38.707 1.00 43.00 154 SER A C 1
ATOM 1232 O O . SER A 1 154 ? -3.657 -0.803 39.055 1.00 43.00 154 SER A O 1
ATOM 1234 N N . PRO A 1 155 ? -3.041 1.360 39.221 1.00 52.38 155 PRO A N 1
ATOM 1235 C CA . PRO A 1 155 ? -2.215 1.121 40.388 1.00 52.38 155 PRO A CA 1
ATOM 1236 C C . PRO A 1 155 ? -3.159 0.779 41.547 1.00 52.38 155 PRO A C 1
ATOM 1238 O O . PRO A 1 155 ? -4.052 1.564 41.868 1.00 52.38 155 PRO A O 1
ATOM 1241 N N . SER A 1 156 ? -3.019 -0.441 42.069 1.00 46.84 156 SER A N 1
ATOM 1242 C CA . SER A 1 156 ? -3.613 -0.883 43.334 1.00 46.84 156 SER A CA 1
ATOM 1243 C C . SER A 1 156 ? -3.075 -0.076 44.507 1.00 46.84 156 SER A C 1
ATOM 1245 O O . SER A 1 156 ? -1.872 0.269 44.465 1.00 46.84 156 SER A O 1
#

Foldseek 3Di:
DDQDPVNVVVVVVVVVVVVVVVVVLVVLVVLLVVLLVQLVVCVVVVNLVSNVVSLVVLLVSLVVLVVVLVVCVVPDDPVVSVVSVVSSLVSLLSSLVSLLVSLVSCVVVVVLVSSLVSLVCSLVPPDDPSCVVSNVSSVVSNVVSVVVPDDPPDDD

pLDDT: mean 87.37, std 16.03, range [43.0, 98.88]